Protein AF-A0A957WPB2-F1 (afdb_monomer_lite)

Sequence (88 aa):
MVEEPREFPGLSPAAFQHHLDIQATANLQNVPLLAPVLTAISSSIFERQMRLASIANTVRLGPHQGGSLYRKFEKAAAILDIPDLPDI

Secondary structure (DSSP, 8-state):
-PPPPPP-TT--GGGG--HHHHHHHHHHTTSTTHHHHHHIIIIIIIIHHHHHHHHHH-----TTTSHHHHHHHHHHHHHTT-SS----

Foldseek 3Di:
DDDDQDFDAPDDPVVPDDPVNVVVVVVCVPPPPPVVVVCCVPPVPPVVVVVVVCVVPDDDDDCVRCVVVVVVQVVVCRNNVPPDRDPD

pLDDT: mean 87.68, std 8.23, range [40.94, 94.56]

Structure (mmCIF, N/CA/C/O backbone):
data_AF-A0A957WPB2-F1
#
_entry.id   AF-A0A957WPB2-F1
#
loop_
_atom_site.group_PDB
_atom_site.id
_atom_site.type_symbol
_atom_site.label_atom_id
_atom_site.label_alt_id
_atom_site.label_comp_id
_atom_site.label_asym_id
_atom_site.label_entity_id
_atom_site.label_seq_id
_atom_site.pdbx_PDB_ins_code
_atom_site.Cartn_x
_atom_site.Cartn_y
_atom_site.Cartn_z
_atom_site.occupancy
_atom_site.B_iso_or_equiv
_atom_site.auth_seq_id
_atom_site.auth_comp_id
_atom_site.auth_asym_id
_atom_site.auth_atom_id
_atom_site.pdbx_PDB_model_num
ATOM 1 N N . MET A 1 1 ? 14.652 -26.133 -10.328 1.00 40.94 1 MET A N 1
ATOM 2 C CA . MET A 1 1 ? 13.328 -25.757 -10.865 1.00 40.94 1 MET A CA 1
ATOM 3 C C . MET A 1 1 ? 12.919 -24.478 -10.166 1.00 40.94 1 MET A C 1
ATOM 5 O O . MET A 1 1 ? 12.811 -24.506 -8.950 1.00 40.94 1 MET A O 1
ATOM 9 N N . VAL A 1 2 ? 12.811 -23.363 -10.887 1.00 58.72 2 VAL A N 1
ATOM 10 C CA . VAL A 1 2 ? 12.228 -22.130 -10.338 1.00 58.72 2 VAL A CA 1
ATOM 11 C C . VAL A 1 2 ? 10.760 -22.170 -10.735 1.00 58.72 2 VAL A C 1
ATOM 13 O O . VAL A 1 2 ? 10.466 -22.266 -11.922 1.00 58.72 2 VAL A O 1
ATOM 16 N N . GLU A 1 3 ? 9.868 -22.220 -9.754 1.00 73.94 3 GLU A N 1
ATOM 17 C CA . GLU A 1 3 ? 8.423 -22.227 -9.983 1.00 73.94 3 GLU A CA 1
ATOM 18 C C . GLU A 1 3 ? 8.012 -20.903 -10.642 1.00 73.94 3 GLU A C 1
ATOM 20 O O . GLU A 1 3 ? 8.489 -19.835 -10.242 1.00 73.94 3 GLU A O 1
ATOM 25 N N . GLU A 1 4 ? 7.177 -20.952 -11.684 1.00 75.44 4 GLU A N 1
ATOM 26 C CA . GLU A 1 4 ? 6.656 -19.718 -12.265 1.00 75.44 4 GLU A CA 1
ATOM 27 C C . GLU A 1 4 ? 5.694 -19.051 -11.269 1.00 75.44 4 GLU A C 1
ATOM 29 O O . GLU A 1 4 ? 4.803 -19.720 -10.741 1.00 75.44 4 GLU A O 1
ATOM 34 N N . PRO A 1 5 ? 5.853 -17.744 -10.989 1.00 75.44 5 PRO A N 1
ATOM 35 C CA . PRO A 1 5 ? 4.968 -17.038 -10.075 1.00 75.44 5 PRO A CA 1
ATOM 36 C C . PRO A 1 5 ? 3.520 -17.081 -10.562 1.00 75.44 5 PRO A C 1
ATOM 38 O O . PRO A 1 5 ? 3.247 -16.748 -11.716 1.00 75.44 5 PRO A O 1
ATOM 41 N N . ARG A 1 6 ? 2.614 -17.463 -9.664 1.00 87.81 6 ARG A N 1
ATOM 42 C CA . ARG A 1 6 ? 1.174 -17.537 -9.907 1.00 87.81 6 ARG A CA 1
ATOM 43 C C . ARG A 1 6 ? 0.506 -16.204 -9.576 1.00 87.81 6 ARG A C 1
ATOM 45 O O . ARG A 1 6 ? 0.822 -15.602 -8.555 1.00 87.81 6 ARG A O 1
ATOM 52 N N . GLU A 1 7 ? -0.427 -15.780 -10.419 1.00 88.06 7 GLU A N 1
ATOM 53 C CA . GLU A 1 7 ? -1.306 -14.640 -10.146 1.00 88.06 7 GLU A CA 1
ATOM 54 C C . GLU A 1 7 ? -2.516 -15.077 -9.309 1.00 88.06 7 GLU A C 1
ATOM 56 O O . GLU A 1 7 ? -3.022 -16.196 -9.461 1.00 88.06 7 GLU A O 1
ATOM 61 N N . PHE A 1 8 ? -2.972 -14.196 -8.418 1.00 87.31 8 PHE A N 1
ATOM 62 C CA . PHE A 1 8 ? -4.067 -14.457 -7.482 1.00 87.31 8 PHE A CA 1
ATOM 63 C C . PHE A 1 8 ? -5.163 -13.390 -7.637 1.00 87.31 8 PHE A C 1
ATOM 65 O O . PHE A 1 8 ? -5.296 -12.516 -6.783 1.00 87.31 8 PHE A O 1
ATOM 72 N N . PRO A 1 9 ? -5.945 -13.434 -8.728 1.00 88.88 9 PRO A N 1
ATOM 73 C CA . PRO A 1 9 ? -7.006 -12.459 -8.950 1.00 88.88 9 PRO A CA 1
ATOM 74 C C . PRO A 1 9 ? -8.093 -12.573 -7.873 1.00 88.88 9 PRO A C 1
ATOM 76 O O . PRO A 1 9 ? -8.452 -13.675 -7.445 1.00 88.88 9 PRO A O 1
ATOM 79 N N . GLY A 1 10 ? -8.647 -11.433 -7.466 1.00 89.12 10 GLY A N 1
ATOM 80 C CA . GLY A 1 10 ? -9.622 -11.334 -6.383 1.00 89.12 10 GLY A CA 1
ATOM 81 C C . GLY A 1 10 ? -8.996 -11.381 -4.987 1.00 89.12 10 GLY A C 1
ATOM 82 O O . GLY A 1 10 ? -9.700 -11.688 -4.019 1.00 89.12 10 GLY A O 1
ATOM 83 N N . LEU A 1 11 ? -7.692 -11.104 -4.859 1.00 89.56 11 LEU A N 1
ATOM 84 C CA . LEU A 1 11 ? -7.056 -10.991 -3.549 1.00 89.56 11 LEU A CA 1
ATOM 85 C C . LEU A 1 11 ? -7.663 -9.805 -2.801 1.00 89.56 11 LEU A C 1
ATOM 87 O O . LEU A 1 11 ? -7.603 -8.656 -3.226 1.00 89.56 11 LEU A O 1
ATOM 91 N N . SER A 1 12 ? -8.232 -10.089 -1.635 1.00 86.94 12 SER A N 1
ATOM 92 C CA . SER A 1 12 ? -8.753 -9.062 -0.745 1.00 86.94 12 SER A CA 1
ATOM 93 C C . SER A 1 12 ? -8.085 -9.183 0.617 1.00 86.94 12 SER A C 1
ATOM 95 O O . SER A 1 12 ? -8.148 -10.257 1.219 1.00 86.94 12 SER A O 1
ATOM 97 N N . PRO A 1 13 ? -7.522 -8.096 1.171 1.00 84.75 13 PRO A N 1
ATOM 98 C CA . PRO A 1 13 ? -7.054 -8.087 2.554 1.00 84.75 13 PRO A CA 1
ATOM 99 C C . PRO A 1 13 ? -8.153 -8.498 3.543 1.00 84.75 13 PRO A C 1
ATOM 101 O O . PRO A 1 13 ? -7.876 -9.152 4.546 1.00 84.75 13 PRO A O 1
ATOM 104 N N . ALA A 1 14 ? -9.415 -8.174 3.235 1.00 88.25 14 ALA A N 1
ATOM 105 C CA . ALA A 1 14 ? -10.562 -8.534 4.062 1.00 88.25 14 ALA A CA 1
ATOM 106 C C . ALA A 1 14 ? -10.792 -10.052 4.133 1.00 88.25 14 ALA A C 1
ATOM 108 O O . ALA A 1 14 ? -11.305 -10.537 5.138 1.00 88.25 14 ALA A O 1
ATOM 109 N N . ALA A 1 15 ? -10.368 -10.816 3.118 1.00 88.44 15 ALA A N 1
ATOM 110 C CA . ALA A 1 15 ? -10.491 -12.275 3.116 1.00 88.44 15 ALA A CA 1
ATOM 111 C C . ALA A 1 15 ? -9.608 -12.954 4.181 1.00 88.44 15 ALA A C 1
ATOM 113 O O . ALA A 1 15 ? -9.868 -14.098 4.548 1.00 88.44 15 ALA A O 1
ATOM 114 N N . PHE A 1 16 ? -8.587 -12.255 4.692 1.00 90.06 16 PHE A N 1
ATOM 115 C CA . PHE A 1 16 ? -7.671 -12.754 5.722 1.00 90.06 16 PHE A CA 1
ATOM 116 C C . PHE A 1 16 ? -7.994 -12.229 7.127 1.00 90.06 16 PHE A C 1
ATOM 118 O O . PHE A 1 16 ? -7.290 -12.564 8.080 1.00 90.06 16 PHE A O 1
ATOM 125 N N . GLN A 1 17 ? -9.036 -11.406 7.279 1.00 92.88 17 GLN A N 1
ATOM 126 C CA . GLN A 1 17 ? -9.426 -10.888 8.587 1.00 92.88 17 GLN A CA 1
ATOM 127 C C . GLN A 1 17 ? -10.131 -11.966 9.407 1.00 92.88 17 GLN A C 1
ATOM 129 O O . GLN A 1 17 ? -11.111 -12.575 8.973 1.00 92.88 17 GLN A O 1
ATOM 134 N N . HIS A 1 18 ? -9.655 -12.180 10.632 1.00 94.31 18 HIS A N 1
ATOM 135 C CA . HIS A 1 18 ? -10.303 -13.090 11.561 1.00 94.31 18 HIS A CA 1
ATOM 136 C C . HIS A 1 18 ? -11.618 -12.485 12.081 1.00 94.31 18 HIS A C 1
ATOM 138 O O . HIS A 1 18 ? -11.696 -11.289 12.364 1.00 94.31 18 HIS A O 1
ATOM 144 N N . HIS A 1 19 ? -12.662 -13.301 12.262 1.00 92.94 19 HIS A N 1
ATOM 145 C CA . HIS A 1 19 ? -13.987 -12.799 12.656 1.00 92.94 19 HIS A CA 1
ATOM 146 C C . HIS A 1 19 ? -13.971 -12.027 13.987 1.00 92.94 19 HIS A C 1
ATOM 148 O O . HIS A 1 19 ? -14.648 -11.009 14.119 1.00 92.94 19 HIS A O 1
ATOM 154 N N . LEU A 1 20 ? -13.166 -12.472 14.960 1.00 94.56 20 LEU A N 1
ATOM 155 C CA . LEU A 1 20 ? -13.026 -11.769 16.241 1.00 94.56 20 LEU A CA 1
ATOM 156 C C . LEU A 1 20 ? -12.337 -10.405 16.091 1.00 94.56 20 LEU A C 1
ATOM 158 O O . LEU A 1 20 ? -12.677 -9.477 16.820 1.00 94.56 20 LEU A O 1
ATOM 162 N N . ASP A 1 21 ? -11.433 -10.251 15.123 1.00 92.62 21 ASP A N 1
ATOM 163 C CA . ASP A 1 21 ? -10.730 -8.986 14.881 1.00 92.62 21 ASP A CA 1
ATOM 164 C C . ASP A 1 21 ? -11.677 -7.956 14.268 1.00 92.62 21 ASP A C 1
ATOM 166 O O . ASP A 1 21 ? -11.652 -6.780 14.639 1.00 92.62 21 ASP A O 1
ATOM 170 N N . ILE A 1 22 ? -12.565 -8.410 13.376 1.00 92.56 22 ILE A N 1
ATOM 171 C CA . ILE A 1 22 ? -13.632 -7.583 12.800 1.00 92.56 22 ILE A CA 1
ATOM 172 C C . ILE A 1 22 ? -14.531 -7.052 13.922 1.00 92.56 22 ILE A C 1
ATOM 174 O O . ILE A 1 22 ? -14.788 -5.850 13.991 1.00 92.56 22 ILE A O 1
ATOM 178 N N . GLN A 1 23 ? -14.968 -7.924 14.836 1.00 93.50 23 GLN A N 1
ATOM 179 C CA . GLN A 1 23 ? -15.806 -7.525 15.972 1.00 93.50 23 GLN A CA 1
ATOM 180 C C . GLN A 1 23 ? -15.081 -6.558 16.917 1.00 93.50 23 GLN A C 1
ATOM 182 O O . GLN A 1 23 ? -15.640 -5.532 17.307 1.00 93.50 23 GLN A O 1
ATOM 187 N N . ALA A 1 24 ? -13.829 -6.855 17.271 1.00 91.75 24 ALA A N 1
ATOM 188 C CA . ALA A 1 24 ? -13.029 -5.998 18.138 1.00 91.75 24 ALA A CA 1
ATOM 189 C C . ALA A 1 24 ? -12.830 -4.605 17.520 1.00 91.75 24 ALA A C 1
ATOM 191 O O . ALA A 1 24 ? -13.022 -3.593 18.195 1.00 91.75 24 ALA A O 1
ATOM 192 N N . THR A 1 25 ? -12.525 -4.547 16.221 1.00 90.56 25 THR A N 1
ATOM 193 C CA . THR A 1 25 ? -12.334 -3.287 15.491 1.00 90.56 25 THR A CA 1
ATOM 194 C C . THR A 1 25 ? -13.640 -2.503 15.363 1.00 90.56 25 THR A C 1
ATOM 196 O O . THR A 1 25 ? -13.631 -1.282 15.507 1.00 90.56 25 THR A O 1
ATOM 199 N N . ALA A 1 26 ? -14.778 -3.178 15.168 1.00 91.44 26 ALA A N 1
ATOM 200 C CA . ALA A 1 26 ? -16.092 -2.534 15.166 1.00 91.44 26 ALA A CA 1
ATOM 201 C C . ALA A 1 26 ? -16.408 -1.870 16.518 1.00 91.44 26 ALA A C 1
ATOM 203 O O . ALA A 1 26 ? -16.898 -0.743 16.556 1.00 91.44 26 ALA A O 1
ATOM 204 N N . ASN A 1 27 ? -16.054 -2.512 17.635 1.00 91.19 27 ASN A N 1
ATOM 205 C CA . ASN A 1 27 ? -16.263 -1.938 18.967 1.00 91.19 27 ASN A CA 1
ATOM 206 C C . ASN A 1 27 ? -15.445 -0.656 19.191 1.00 91.19 27 ASN A C 1
ATOM 208 O O . ASN A 1 27 ? -15.934 0.281 19.826 1.00 91.19 27 ASN A O 1
ATOM 212 N N . LEU A 1 28 ? -14.231 -0.586 18.631 1.00 90.38 28 LEU A N 1
ATOM 213 C CA . LEU A 1 28 ? -13.361 0.590 18.720 1.00 90.38 28 LEU A CA 1
ATOM 214 C C . LEU A 1 28 ? -13.941 1.829 18.020 1.00 90.38 28 LEU A C 1
ATOM 216 O O . LEU A 1 28 ? -13.605 2.948 18.402 1.00 90.38 28 LEU A O 1
ATOM 220 N N . GLN A 1 29 ? -14.851 1.664 17.054 1.0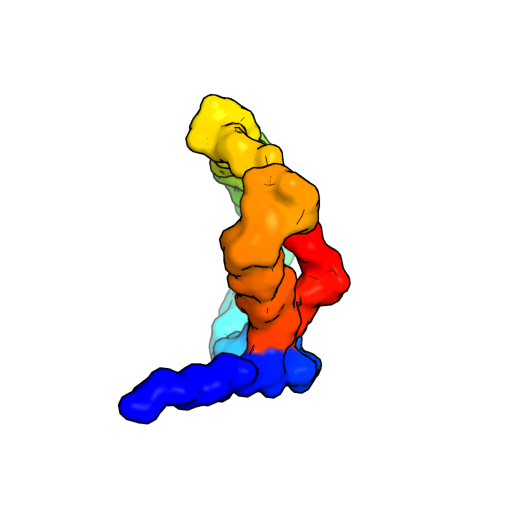0 87.88 29 GLN A N 1
ATOM 221 C CA . GLN A 1 29 ? -15.495 2.792 16.364 1.00 87.88 29 GLN A CA 1
ATOM 222 C C . GLN A 1 29 ? -16.330 3.671 17.306 1.00 87.88 29 GLN A C 1
ATOM 224 O O . GLN A 1 29 ? -16.524 4.853 17.032 1.00 87.88 29 GLN A O 1
ATOM 229 N N . ASN A 1 30 ? -16.784 3.118 18.435 1.00 91.00 30 ASN A N 1
ATOM 230 C CA . ASN A 1 30 ? -17.568 3.846 19.433 1.00 91.00 30 ASN A CA 1
ATOM 231 C C . ASN A 1 30 ? -16.703 4.627 20.433 1.00 91.00 30 ASN A C 1
ATOM 233 O O . ASN A 1 30 ? -17.244 5.356 21.263 1.00 91.00 30 ASN A O 1
ATOM 237 N N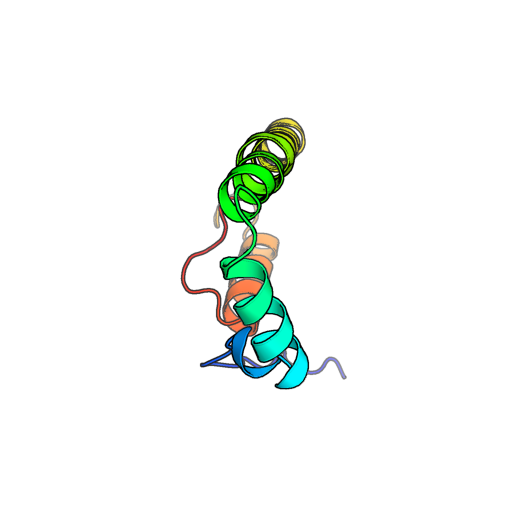 . VAL A 1 31 ? -15.374 4.477 20.389 1.00 93.62 31 VAL A N 1
ATOM 238 C CA . VAL A 1 31 ? -14.468 5.190 21.293 1.00 93.62 31 VAL A CA 1
ATOM 239 C C . VAL A 1 31 ? -14.338 6.642 20.820 1.00 93.62 31 VAL A C 1
ATOM 241 O O . VAL A 1 31 ? -13.823 6.884 19.721 1.00 93.62 31 VAL A O 1
ATOM 244 N N . PRO A 1 32 ? -14.766 7.631 21.628 1.00 93.12 32 PRO A N 1
ATOM 245 C CA . PRO A 1 32 ? -14.682 9.032 21.244 1.00 93.12 32 PRO A CA 1
ATOM 246 C C . PRO A 1 32 ? -13.247 9.426 20.895 1.00 93.12 32 PRO A C 1
ATOM 248 O O . PRO A 1 32 ? -12.308 9.068 21.602 1.00 93.12 32 PRO A O 1
ATOM 251 N N . LEU A 1 33 ? -13.087 10.191 19.813 1.00 92.56 33 LEU A N 1
ATOM 252 C CA . LEU A 1 33 ? -11.807 10.726 19.325 1.00 92.56 33 LEU A CA 1
ATOM 253 C C . LEU A 1 33 ? -10.778 9.692 18.835 1.00 92.56 33 LEU A C 1
ATOM 255 O O . LEU A 1 33 ? -9.749 10.096 18.298 1.00 92.56 33 LEU A O 1
ATOM 259 N N . LEU A 1 34 ? -11.042 8.385 18.928 1.00 92.06 34 LEU A N 1
ATOM 260 C CA . LEU A 1 34 ? -10.070 7.375 18.506 1.00 92.06 34 LEU A CA 1
ATOM 261 C C . LEU A 1 34 ? -9.780 7.450 17.000 1.00 92.06 34 LEU A C 1
ATOM 263 O O . LEU A 1 34 ? -8.622 7.516 16.599 1.00 92.06 34 LEU A O 1
ATOM 267 N N . ALA A 1 35 ? -10.822 7.509 16.166 1.00 87.31 35 ALA A N 1
ATOM 268 C CA . ALA A 1 35 ? -10.680 7.597 14.712 1.00 87.31 35 ALA A CA 1
ATOM 269 C C . ALA A 1 35 ? -9.859 8.819 14.233 1.00 87.31 35 ALA A C 1
ATOM 271 O O . ALA A 1 35 ? -8.898 8.618 13.483 1.00 87.31 35 ALA A O 1
ATOM 272 N N . PRO A 1 36 ? -10.151 10.071 14.648 1.00 89.44 36 PRO A N 1
ATOM 273 C CA . PRO A 1 36 ? -9.355 11.222 14.218 1.00 89.44 36 PRO A CA 1
ATOM 274 C C . PRO A 1 36 ? -7.917 11.191 14.755 1.00 89.44 36 PRO A C 1
ATOM 276 O O . PRO A 1 36 ? -7.003 11.583 14.033 1.00 89.44 36 PRO A O 1
ATOM 279 N N . VAL A 1 37 ? -7.687 10.682 15.972 1.00 89.44 37 VAL A N 1
ATOM 280 C CA . VAL A 1 37 ? -6.329 10.536 16.529 1.00 89.44 37 VAL A CA 1
ATOM 281 C C . VAL A 1 37 ? -5.518 9.515 15.735 1.00 89.44 37 VAL A C 1
ATOM 283 O O . VAL A 1 37 ? -4.400 9.815 15.316 1.00 89.44 37 VAL A O 1
ATOM 286 N N . LEU A 1 38 ? -6.084 8.332 15.475 1.00 87.94 38 LEU A N 1
ATOM 287 C CA . LEU A 1 38 ? -5.420 7.304 14.673 1.00 87.94 38 LEU A CA 1
ATOM 288 C C . LEU A 1 38 ? -5.123 7.804 13.260 1.00 87.94 38 LEU A C 1
ATOM 290 O O . LEU A 1 38 ? -4.011 7.620 12.777 1.00 87.94 38 LEU A O 1
ATOM 294 N N . THR A 1 39 ? -6.075 8.505 12.640 1.00 85.31 39 THR A N 1
ATOM 295 C CA . THR A 1 39 ? -5.897 9.091 11.304 1.00 85.31 39 THR A CA 1
ATOM 296 C C . THR A 1 39 ? -4.754 10.104 11.285 1.00 85.31 39 THR A C 1
ATOM 298 O O . THR A 1 39 ? -3.934 10.088 10.367 1.00 85.31 39 THR A O 1
ATOM 301 N N . ALA A 1 40 ? -4.659 10.975 12.295 1.00 84.56 40 ALA A N 1
ATOM 302 C CA . ALA A 1 40 ? -3.583 11.960 12.385 1.00 84.56 40 ALA A CA 1
ATOM 303 C C . ALA A 1 40 ? -2.202 11.294 12.518 1.00 84.56 40 ALA A C 1
ATOM 305 O O . ALA A 1 40 ? -1.238 11.741 11.894 1.00 84.56 40 ALA A O 1
ATOM 306 N N . ILE A 1 41 ? -2.115 10.201 13.282 1.00 83.31 41 ILE A N 1
ATOM 307 C CA . ILE A 1 41 ? -0.877 9.432 13.442 1.00 83.31 41 ILE A CA 1
ATOM 308 C C . ILE A 1 41 ? -0.514 8.711 12.135 1.00 83.31 41 ILE A C 1
ATOM 310 O O . ILE A 1 41 ? 0.623 8.830 11.675 1.00 83.31 41 ILE A O 1
ATOM 314 N N . SER A 1 42 ? -1.461 7.993 11.522 1.00 79.38 42 SER A N 1
ATOM 315 C CA . SER A 1 42 ? -1.190 7.148 10.353 1.00 79.38 42 SER A CA 1
ATOM 316 C C . SER A 1 42 ? -0.888 7.967 9.093 1.00 79.38 42 SER A C 1
ATOM 318 O O . SER A 1 42 ? 0.165 7.793 8.479 1.00 79.38 42 SER A O 1
ATOM 320 N N . SER A 1 43 ? -1.768 8.910 8.745 1.00 73.38 43 SER A N 1
ATOM 321 C CA . SER A 1 43 ? -1.722 9.613 7.455 1.00 73.38 43 SER A CA 1
ATOM 322 C C . SER A 1 43 ? -0.735 10.782 7.437 1.00 73.38 43 SER A C 1
ATOM 324 O O . SER A 1 43 ? 0.045 10.951 6.499 1.00 73.38 43 SER A O 1
ATOM 326 N N . SER A 1 44 ? -0.746 11.619 8.478 1.00 66.19 44 SER A N 1
ATOM 327 C CA . SER A 1 44 ? -0.053 12.912 8.420 1.00 66.19 44 SER A CA 1
ATOM 328 C C . SER A 1 44 ? 1.430 12.805 8.754 1.00 66.19 44 SER A C 1
ATOM 330 O O . SER A 1 44 ? 2.223 13.606 8.256 1.00 66.19 44 SER A O 1
ATOM 332 N N . ILE A 1 45 ? 1.811 11.820 9.572 1.00 69.50 45 ILE A N 1
ATOM 333 C CA . ILE A 1 45 ? 3.190 11.661 10.039 1.00 69.50 45 ILE A CA 1
ATOM 334 C C . ILE A 1 45 ? 3.855 10.486 9.331 1.00 69.50 45 ILE A C 1
ATOM 336 O O . ILE A 1 45 ? 4.847 10.684 8.638 1.00 69.50 45 ILE A O 1
ATOM 340 N N . PHE A 1 46 ? 3.323 9.271 9.453 1.00 79.12 46 PHE A N 1
ATOM 341 C CA . PHE A 1 46 ? 4.043 8.093 8.969 1.00 79.12 46 PHE A CA 1
ATOM 342 C C . PHE A 1 46 ? 4.055 7.975 7.445 1.00 79.12 46 PHE A C 1
ATOM 344 O O . PHE A 1 46 ? 5.133 7.913 6.852 1.00 79.12 46 PHE A O 1
ATOM 351 N N . GLU A 1 47 ? 2.891 7.998 6.795 1.00 85.56 47 GLU A N 1
ATOM 352 C CA . GLU A 1 47 ? 2.807 7.843 5.335 1.00 85.56 47 GLU A CA 1
ATOM 353 C C . GLU A 1 47 ? 3.554 8.952 4.592 1.00 85.56 47 GLU A C 1
ATOM 355 O O . GLU A 1 47 ? 4.343 8.686 3.682 1.00 85.56 47 GLU A O 1
ATOM 360 N N . ARG A 1 48 ? 3.380 10.206 5.026 1.00 85.62 48 ARG A N 1
ATOM 361 C CA . ARG A 1 48 ? 4.067 11.347 4.415 1.00 85.62 48 ARG A CA 1
ATOM 362 C C . ARG A 1 48 ? 5.583 11.267 4.577 1.00 85.62 48 ARG A C 1
ATOM 364 O O . ARG A 1 48 ? 6.297 11.506 3.604 1.00 85.62 48 ARG A O 1
ATOM 371 N N . GLN A 1 49 ? 6.082 10.935 5.770 1.00 88.31 49 GLN A N 1
ATOM 372 C CA . GLN A 1 49 ? 7.524 10.828 6.006 1.00 88.31 49 GLN A CA 1
ATOM 373 C C . GLN A 1 49 ? 8.131 9.661 5.226 1.00 88.31 49 GLN A C 1
ATOM 375 O O . GLN A 1 49 ? 9.192 9.830 4.630 1.00 88.31 49 GLN A O 1
ATOM 380 N N . MET A 1 50 ? 7.444 8.516 5.156 1.00 88.56 50 MET A N 1
ATOM 381 C CA . MET A 1 50 ? 7.879 7.387 4.329 1.00 88.56 50 MET A CA 1
ATOM 382 C C . MET A 1 50 ? 7.909 7.757 2.846 1.00 88.56 50 MET A C 1
ATOM 384 O O . MET A 1 50 ? 8.898 7.480 2.170 1.00 88.56 50 MET A O 1
ATOM 388 N N . ARG A 1 51 ? 6.884 8.458 2.344 1.00 87.94 51 ARG A N 1
ATOM 389 C CA . ARG A 1 51 ? 6.856 8.915 0.949 1.00 87.94 51 ARG A CA 1
ATOM 390 C C . ARG A 1 51 ? 7.987 9.893 0.644 1.00 87.94 51 ARG A C 1
ATOM 392 O O . ARG A 1 51 ? 8.645 9.754 -0.382 1.00 87.94 51 ARG A O 1
ATOM 399 N N . LEU A 1 52 ? 8.239 10.857 1.531 1.00 91.31 52 LEU A N 1
ATOM 400 C CA . LEU A 1 52 ? 9.359 11.791 1.388 1.00 91.31 52 LEU A CA 1
ATOM 401 C C . LEU A 1 52 ? 10.706 11.066 1.417 1.00 91.31 52 LEU A C 1
ATOM 403 O O . LEU A 1 52 ? 11.557 11.345 0.578 1.00 91.31 52 LEU A O 1
ATOM 407 N N . ALA A 1 53 ? 10.887 10.120 2.341 1.00 91.19 53 ALA A N 1
ATOM 408 C CA . ALA A 1 53 ? 12.100 9.317 2.421 1.00 91.19 53 ALA A CA 1
ATOM 409 C C . ALA A 1 53 ? 12.309 8.475 1.156 1.00 91.19 53 ALA A C 1
ATOM 411 O O . ALA A 1 53 ? 13.438 8.402 0.680 1.00 91.19 53 ALA A O 1
ATOM 412 N N . SER A 1 54 ? 11.243 7.900 0.588 1.00 89.56 54 SER A N 1
ATOM 413 C CA . SER A 1 54 ? 11.303 7.193 -0.696 1.00 89.56 54 SER A CA 1
ATOM 414 C C . SER A 1 54 ? 11.767 8.144 -1.795 1.00 89.56 54 SER A C 1
ATOM 416 O O . SER A 1 54 ? 12.834 7.945 -2.356 1.00 89.56 54 SER A O 1
ATOM 418 N N . ILE A 1 55 ? 11.058 9.258 -2.009 1.00 90.75 55 ILE A N 1
ATOM 419 C CA . ILE A 1 55 ? 11.389 10.239 -3.059 1.00 90.75 55 ILE A CA 1
ATOM 420 C C . ILE A 1 55 ? 12.826 10.764 -2.932 1.00 90.75 55 ILE A C 1
ATOM 422 O O . ILE A 1 55 ? 13.493 10.973 -3.941 1.00 90.75 55 ILE A O 1
ATOM 426 N N . ALA A 1 56 ? 13.301 10.998 -1.708 1.00 93.06 56 ALA A N 1
ATOM 427 C CA . ALA A 1 56 ? 14.641 11.522 -1.472 1.00 93.06 56 ALA A CA 1
ATOM 428 C C . ALA A 1 56 ? 15.754 10.486 -1.702 1.00 93.06 56 ALA A C 1
ATOM 430 O O . ALA A 1 56 ? 16.879 10.879 -2.004 1.00 93.06 56 ALA A O 1
ATOM 431 N N . ASN A 1 57 ? 15.466 9.188 -1.539 1.00 93.75 57 ASN A N 1
ATOM 432 C CA . ASN A 1 57 ? 16.483 8.130 -1.527 1.00 93.75 57 ASN A CA 1
ATOM 433 C C . ASN A 1 57 ? 16.324 7.082 -2.644 1.00 93.75 57 ASN A C 1
ATOM 435 O O . ASN A 1 57 ? 17.144 6.167 -2.722 1.00 93.75 57 ASN A O 1
ATOM 439 N N . THR A 1 58 ? 15.308 7.182 -3.507 1.00 90.12 58 THR A N 1
ATOM 440 C CA . THR A 1 58 ? 15.081 6.249 -4.622 1.00 90.12 58 THR A CA 1
ATOM 441 C C . THR A 1 58 ? 15.201 6.932 -5.983 1.00 90.12 58 THR A C 1
ATOM 443 O O . THR A 1 58 ? 15.029 8.141 -6.133 1.00 90.12 58 THR A O 1
ATOM 446 N N . VAL A 1 59 ? 15.517 6.136 -7.007 1.00 88.88 59 VAL 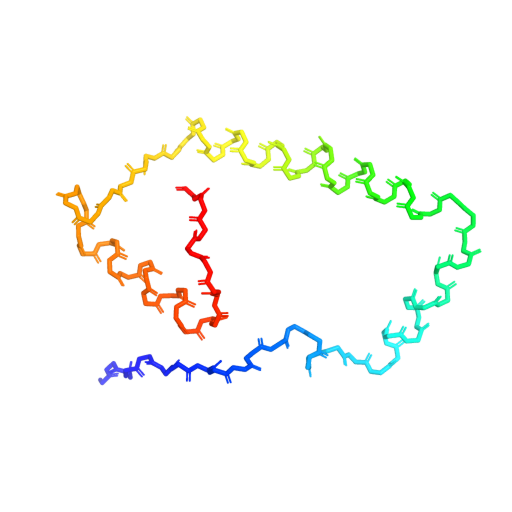A N 1
ATOM 447 C CA . VAL A 1 59 ? 15.496 6.567 -8.408 1.00 88.88 59 VAL A CA 1
ATOM 448 C C . VAL A 1 59 ? 14.300 5.920 -9.085 1.00 88.88 59 VAL A C 1
ATOM 450 O O . VAL A 1 59 ? 14.186 4.695 -9.109 1.00 88.88 59 VAL A O 1
ATOM 453 N N . ARG A 1 60 ? 13.437 6.744 -9.680 1.00 87.88 60 ARG A N 1
ATOM 454 C CA . ARG A 1 60 ? 12.308 6.266 -10.480 1.00 87.88 60 ARG A CA 1
ATOM 455 C C . ARG A 1 60 ? 12.800 5.785 -11.833 1.00 87.88 60 ARG A C 1
ATOM 457 O O . ARG A 1 60 ? 13.481 6.519 -12.548 1.00 87.88 60 ARG A O 1
ATOM 464 N N . LEU A 1 61 ? 12.436 4.556 -12.178 1.00 89.69 61 LEU A N 1
ATOM 465 C CA . LEU A 1 61 ? 12.783 3.945 -13.452 1.00 89.69 61 LEU A CA 1
ATOM 466 C C . LEU A 1 61 ? 11.515 3.651 -14.239 1.00 89.69 61 LEU A C 1
ATOM 468 O O . LEU A 1 61 ? 10.619 2.963 -13.759 1.00 89.69 61 LEU A O 1
ATOM 472 N N . GLY A 1 62 ? 11.470 4.147 -15.469 1.00 88.50 62 GLY A N 1
ATOM 473 C CA . GLY A 1 62 ? 10.469 3.752 -16.446 1.00 88.50 62 GLY A CA 1
ATOM 474 C C . GLY A 1 62 ? 10.848 2.473 -17.206 1.00 88.50 62 GLY A C 1
ATOM 475 O O . GLY A 1 62 ? 11.987 1.988 -17.115 1.00 88.50 62 GLY A O 1
ATOM 476 N N . PRO A 1 63 ? 9.935 1.973 -18.056 1.00 90.50 63 PRO A N 1
ATOM 477 C CA . PRO A 1 63 ? 10.150 0.770 -18.864 1.00 90.50 63 PRO A CA 1
ATOM 478 C C . PRO A 1 63 ? 11.395 0.859 -19.764 1.00 90.50 63 PRO A C 1
ATOM 480 O O . PRO A 1 63 ? 12.046 -0.152 -20.021 1.00 90.50 63 PRO A O 1
ATOM 483 N N . HIS A 1 64 ? 11.781 2.067 -20.191 1.00 93.69 64 HIS A N 1
ATOM 484 C CA . HIS A 1 64 ? 12.958 2.302 -21.037 1.00 93.69 64 HIS A CA 1
ATOM 485 C C . HIS A 1 64 ? 14.266 2.545 -20.266 1.00 93.69 64 HIS A C 1
ATOM 487 O O . HIS A 1 64 ? 15.337 2.462 -20.857 1.00 93.69 64 HIS A O 1
ATOM 493 N N . GLN A 1 65 ? 14.201 2.840 -18.964 1.00 89.44 65 GLN A N 1
ATOM 494 C CA . GLN A 1 65 ? 15.379 3.150 -18.137 1.00 89.44 65 GLN A CA 1
ATOM 495 C C . GLN A 1 65 ? 15.882 1.920 -17.364 1.00 89.44 65 GLN A C 1
ATOM 497 O O . GLN A 1 65 ? 17.069 1.821 -17.068 1.00 89.44 65 GLN A O 1
ATOM 502 N N . GLY A 1 66 ? 14.994 0.962 -17.067 1.00 88.75 66 GLY A N 1
ATOM 503 C CA . GLY A 1 66 ? 15.309 -0.236 -16.283 1.00 88.75 66 GLY A CA 1
ATOM 504 C C . GLY A 1 66 ? 14.402 -1.423 -16.601 1.00 88.75 66 GLY A C 1
ATOM 505 O O . GLY A 1 66 ? 13.899 -2.070 -15.688 1.00 88.75 66 GLY A O 1
ATOM 506 N N . GLY A 1 67 ? 14.162 -1.719 -17.882 1.00 90.62 67 GLY A N 1
ATOM 507 C CA . GLY A 1 67 ? 13.084 -2.617 -18.328 1.00 90.62 67 GLY A CA 1
ATOM 508 C C . GLY A 1 67 ? 13.075 -4.048 -17.764 1.00 90.62 67 GLY A C 1
ATOM 509 O O . GLY A 1 67 ? 12.024 -4.685 -17.730 1.00 90.62 67 GLY A O 1
ATOM 510 N N . SER A 1 68 ? 14.202 -4.599 -17.298 1.00 92.56 68 SER A N 1
ATOM 511 C CA . SER A 1 68 ? 14.198 -5.892 -16.586 1.00 92.56 68 SER A CA 1
ATOM 512 C C . SER A 1 68 ? 13.665 -5.769 -15.157 1.00 92.56 68 SER A C 1
ATOM 514 O O . SER A 1 68 ? 12.954 -6.660 -14.696 1.00 92.56 68 SER A O 1
ATOM 516 N N . LEU A 1 69 ? 13.982 -4.672 -14.468 1.00 92.62 69 LEU A N 1
ATOM 517 C CA . LEU A 1 69 ? 13.485 -4.372 -13.130 1.00 92.62 69 LEU A CA 1
ATOM 518 C C . LEU A 1 69 ? 12.024 -3.918 -13.182 1.00 92.62 69 LEU A C 1
ATOM 520 O O . LEU A 1 69 ? 11.216 -4.422 -12.410 1.00 92.62 69 LEU A O 1
ATOM 524 N N . TYR A 1 70 ? 11.674 -3.061 -14.145 1.00 93.69 70 TYR A N 1
ATOM 525 C CA . TYR A 1 70 ? 10.302 -2.590 -14.338 1.00 93.69 70 TYR A CA 1
ATOM 526 C C . TYR A 1 70 ? 9.333 -3.755 -14.589 1.00 93.69 70 TYR A C 1
ATOM 528 O O . TYR A 1 70 ? 8.321 -3.864 -13.911 1.00 93.69 70 TYR A O 1
ATOM 536 N N . ARG A 1 71 ? 9.710 -4.731 -15.430 1.00 93.25 71 ARG A N 1
ATOM 537 C CA . ARG A 1 71 ? 8.902 -5.949 -15.633 1.00 93.25 71 ARG A CA 1
ATOM 538 C C . ARG A 1 71 ? 8.727 -6.797 -14.372 1.00 93.25 71 ARG A C 1
ATOM 540 O O . ARG A 1 71 ? 7.694 -7.435 -14.202 1.00 93.25 71 ARG A O 1
ATOM 547 N N . LYS A 1 72 ? 9.730 -6.847 -13.488 1.00 92.88 72 LYS A N 1
ATOM 548 C CA . LYS A 1 72 ? 9.594 -7.543 -12.195 1.00 92.88 72 LYS A CA 1
ATOM 549 C C . LYS A 1 72 ? 8.637 -6.802 -11.270 1.00 92.88 72 LYS A C 1
ATOM 551 O O . LYS A 1 72 ? 7.878 -7.453 -10.563 1.00 92.88 72 LYS A O 1
ATOM 556 N N . PHE A 1 73 ? 8.680 -5.474 -11.291 1.00 93.31 73 PHE A N 1
ATOM 557 C CA . PHE A 1 73 ? 7.753 -4.630 -10.550 1.00 93.31 73 PHE A CA 1
ATOM 558 C C . PHE A 1 73 ? 6.309 -4.814 -11.040 1.00 93.31 73 PHE A C 1
ATOM 560 O O . PHE A 1 73 ? 5.442 -5.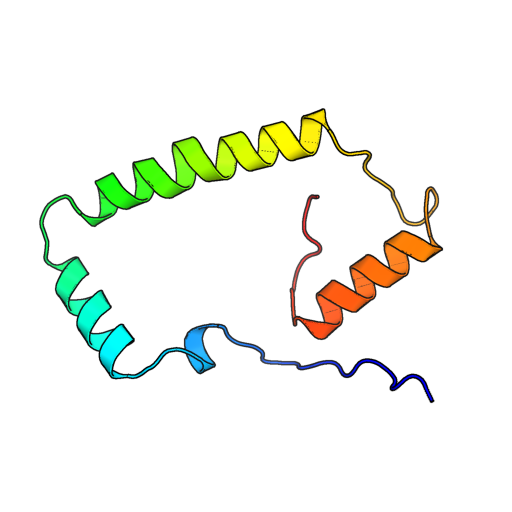124 -10.228 1.00 93.31 73 PHE A O 1
ATOM 567 N N . GLU A 1 74 ? 6.071 -4.764 -12.354 1.00 93.38 74 GLU A N 1
ATOM 568 C CA . GLU A 1 74 ? 4.758 -5.053 -12.954 1.00 93.38 74 GLU A CA 1
ATOM 569 C C . GLU A 1 74 ? 4.259 -6.452 -12.585 1.00 93.38 74 GLU A C 1
ATOM 571 O O . GLU A 1 74 ? 3.122 -6.624 -12.151 1.00 93.38 74 GLU A O 1
ATOM 576 N N . LYS A 1 75 ? 5.135 -7.460 -12.681 1.00 93.06 75 LYS A N 1
ATOM 577 C CA . LYS A 1 75 ? 4.788 -8.833 -12.310 1.00 93.06 75 LYS A CA 1
ATOM 578 C C . LYS A 1 75 ? 4.439 -8.963 -10.825 1.00 93.06 75 LYS A C 1
ATOM 580 O O . LYS A 1 75 ? 3.525 -9.702 -10.483 1.00 93.06 75 LYS A O 1
ATOM 585 N N . ALA A 1 76 ? 5.151 -8.265 -9.942 1.00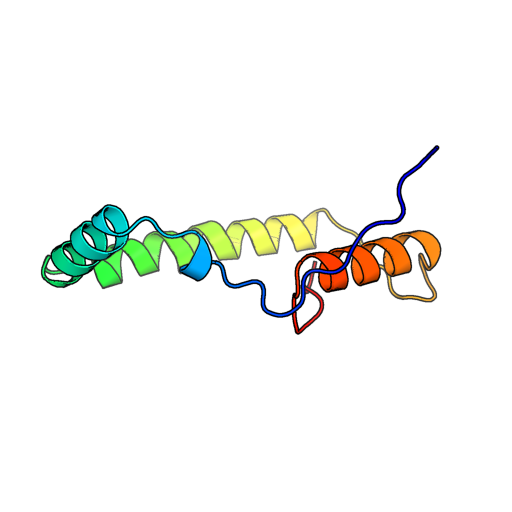 92.75 76 ALA A N 1
ATOM 586 C CA . ALA A 1 76 ? 4.842 -8.263 -8.514 1.00 92.75 76 ALA A CA 1
ATOM 587 C C . ALA A 1 76 ? 3.470 -7.633 -8.232 1.00 92.75 76 ALA A C 1
ATOM 589 O O . ALA A 1 76 ? 2.706 -8.189 -7.447 1.00 92.75 76 ALA A O 1
ATOM 590 N N . ALA A 1 77 ? 3.144 -6.525 -8.905 1.00 93.12 77 ALA A N 1
ATOM 591 C CA . ALA A 1 77 ? 1.828 -5.902 -8.806 1.00 93.12 77 ALA A CA 1
ATOM 592 C C . ALA A 1 77 ? 0.713 -6.849 -9.279 1.00 93.12 77 ALA A C 1
ATOM 594 O O . ALA A 1 77 ? -0.275 -7.009 -8.569 1.00 93.12 77 ALA A O 1
ATOM 595 N N . ALA A 1 78 ? 0.914 -7.550 -10.401 1.00 92.44 78 ALA A N 1
ATOM 596 C CA . ALA A 1 78 ? -0.040 -8.535 -10.914 1.00 92.44 78 ALA A CA 1
ATOM 597 C C . ALA A 1 78 ? -0.243 -9.730 -9.962 1.00 92.44 78 ALA A C 1
ATOM 599 O O . ALA A 1 78 ? -1.372 -10.144 -9.713 1.00 92.44 78 ALA A O 1
ATOM 600 N N . ILE A 1 79 ? 0.834 -10.266 -9.373 1.00 93.12 79 ILE A N 1
ATOM 601 C CA . ILE A 1 79 ? 0.747 -11.368 -8.394 1.00 93.12 79 ILE A CA 1
ATOM 602 C C . ILE A 1 79 ? -0.086 -10.966 -7.174 1.00 93.12 79 ILE A C 1
ATOM 604 O O . ILE A 1 79 ? -0.845 -11.781 -6.653 1.00 93.12 79 ILE A O 1
ATOM 608 N N . LEU A 1 80 ? 0.083 -9.725 -6.717 1.00 91.19 80 LEU A N 1
ATOM 609 C CA . LEU A 1 80 ? -0.584 -9.180 -5.537 1.00 91.19 80 LEU A CA 1
ATOM 610 C C . LEU A 1 80 ? -1.960 -8.569 -5.840 1.00 91.19 80 LEU A C 1
ATOM 612 O O . LEU A 1 80 ? -2.563 -8.008 -4.928 1.00 91.19 80 LEU A O 1
ATOM 616 N N . ASP A 1 81 ? -2.440 -8.677 -7.083 1.00 92.38 81 ASP A N 1
ATOM 617 C CA . ASP A 1 81 ? -3.714 -8.110 -7.545 1.00 92.38 81 ASP A CA 1
ATOM 618 C C . ASP A 1 81 ? -3.834 -6.599 -7.264 1.00 92.38 81 ASP A C 1
ATOM 620 O O . ASP A 1 81 ? -4.880 -6.086 -6.864 1.00 92.38 81 ASP A O 1
ATOM 624 N N . ILE A 1 82 ? -2.723 -5.870 -7.427 1.00 91.56 82 ILE A N 1
ATOM 625 C CA . ILE A 1 82 ? -2.695 -4.416 -7.254 1.00 91.56 82 ILE A CA 1
ATOM 626 C C . ILE A 1 82 ? -3.207 -3.769 -8.554 1.00 91.56 82 ILE A C 1
ATOM 628 O O . ILE A 1 82 ? -2.565 -3.937 -9.593 1.00 91.56 82 ILE A O 1
ATOM 632 N N . PRO A 1 83 ? -4.320 -3.008 -8.520 1.00 88.69 83 PRO A N 1
ATOM 633 C CA . PRO A 1 83 ? -4.975 -2.503 -9.730 1.00 88.69 83 PRO A CA 1
ATOM 634 C C . PRO A 1 83 ? -4.167 -1.415 -10.448 1.00 88.69 83 PRO A C 1
ATOM 636 O O . PRO A 1 83 ? -4.144 -1.377 -11.675 1.00 88.69 83 PRO A O 1
ATOM 639 N N . ASP A 1 84 ? -3.478 -0.565 -9.684 1.00 91.81 84 ASP A N 1
ATOM 640 C CA . ASP A 1 84 ? -2.647 0.522 -10.191 1.00 91.81 84 ASP A CA 1
ATOM 641 C C . ASP A 1 84 ? -1.213 0.354 -9.695 1.00 91.8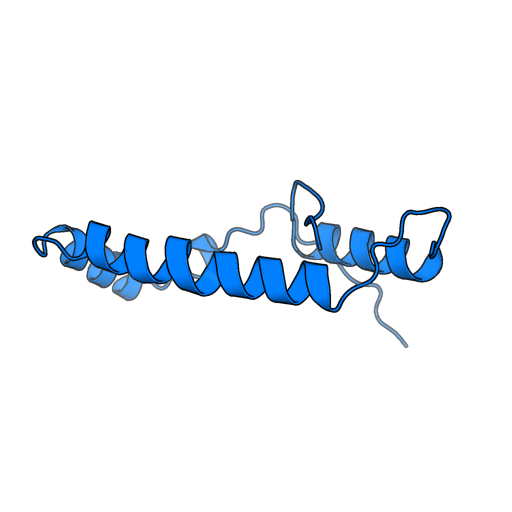1 84 ASP A C 1
ATOM 643 O O . ASP A 1 84 ? -0.977 0.112 -8.509 1.00 91.81 84 ASP A O 1
ATOM 647 N N . LEU A 1 85 ? -0.234 0.521 -10.586 1.00 91.38 85 LEU A N 1
ATOM 648 C CA . LEU A 1 85 ? 1.170 0.432 -10.195 1.00 91.38 85 LEU A CA 1
ATOM 649 C C . LEU A 1 85 ? 1.501 1.489 -9.126 1.00 91.38 85 LEU A C 1
ATOM 651 O O . LEU A 1 85 ? 1.279 2.680 -9.362 1.00 91.38 85 LEU A O 1
ATOM 655 N N . PRO A 1 86 ? 2.068 1.082 -7.973 1.00 86.50 86 PRO A N 1
ATOM 656 C CA . PRO A 1 86 ? 2.467 2.015 -6.930 1.00 86.50 86 PRO A CA 1
ATOM 657 C C . PRO A 1 86 ? 3.447 3.084 -7.427 1.00 86.50 86 PRO A C 1
ATOM 659 O O . PRO A 1 86 ? 4.392 2.798 -8.160 1.00 86.50 86 PRO A O 1
ATOM 662 N N . ASP A 1 87 ? 3.256 4.317 -6.964 1.00 80.50 87 ASP A N 1
ATOM 663 C CA . ASP A 1 87 ? 4.161 5.439 -7.231 1.00 80.50 87 ASP A CA 1
ATOM 664 C C . ASP A 1 87 ? 5.376 5.397 -6.281 1.00 80.50 87 ASP A C 1
ATOM 666 O O . ASP A 1 87 ? 5.451 6.170 -5.319 1.00 80.50 87 ASP A O 1
ATOM 670 N N . ILE A 1 88 ? 6.294 4.453 -6.522 1.00 74.19 88 ILE A N 1
ATOM 671 C CA . ILE A 1 88 ? 7.512 4.208 -5.718 1.00 74.19 88 ILE A CA 1
ATOM 672 C C . ILE A 1 88 ? 8.792 4.785 -6.334 1.00 74.19 88 ILE A C 1
ATOM 674 O O . ILE A 1 88 ? 8.910 4.823 -7.579 1.00 74.19 88 ILE A O 1
#

Radius of gyration: 18.34 Å; chains: 1; bounding box: 34×39×42 Å